Protein AF-A0A7W0QMZ3-F1 (afdb_monomer)

Structure (mmCIF, N/CA/C/O backbone):
data_AF-A0A7W0QMZ3-F1
#
_entry.id   AF-A0A7W0QMZ3-F1
#
loop_
_atom_site.group_PDB
_atom_site.id
_atom_site.type_symbol
_atom_site.label_atom_id
_atom_site.label_alt_id
_atom_site.label_comp_id
_atom_site.label_asym_id
_atom_site.label_entity_id
_atom_site.label_seq_id
_atom_site.pdbx_PDB_ins_code
_atom_site.Cartn_x
_atom_site.Cartn_y
_atom_site.Cartn_z
_atom_site.occupancy
_atom_site.B_iso_or_equiv
_atom_site.auth_seq_id
_atom_site.auth_comp_id
_atom_site.auth_asym_id
_atom_site.auth_atom_id
_atom_site.pdbx_PDB_model_num
ATOM 1 N N . MET A 1 1 ? 84.884 25.287 35.535 1.00 41.19 1 MET A N 1
ATOM 2 C CA . MET A 1 1 ? 83.575 25.791 36.008 1.00 41.19 1 MET A CA 1
ATOM 3 C C . MET A 1 1 ? 82.642 25.890 34.813 1.00 41.19 1 MET A C 1
ATOM 5 O O . MET A 1 1 ? 82.901 26.653 33.893 1.00 41.19 1 MET A O 1
ATOM 9 N N . THR A 1 2 ? 81.651 25.008 34.773 1.00 46.47 2 THR A N 1
ATOM 10 C CA . THR A 1 2 ? 80.836 24.663 33.601 1.00 46.47 2 THR A CA 1
ATOM 11 C C . THR A 1 2 ? 79.689 25.664 33.428 1.00 46.47 2 THR A C 1
ATOM 13 O O . THR A 1 2 ? 78.954 25.941 34.371 1.00 46.47 2 THR A O 1
ATOM 16 N N . ARG A 1 3 ? 79.550 26.241 32.230 1.00 44.59 3 ARG A N 1
ATOM 17 C CA . ARG A 1 3 ? 78.552 27.272 31.900 1.00 44.59 3 ARG A CA 1
ATOM 18 C C . ARG A 1 3 ? 77.215 26.594 31.564 1.00 44.59 3 ARG A C 1
ATOM 20 O O . ARG A 1 3 ? 77.107 25.951 30.523 1.00 44.59 3 ARG A O 1
ATOM 27 N N . HIS A 1 4 ? 76.202 26.725 32.419 1.00 46.59 4 HIS A N 1
ATOM 28 C CA . HIS A 1 4 ? 74.846 26.251 32.119 1.00 46.59 4 HIS A CA 1
ATOM 29 C C . HIS A 1 4 ? 74.186 27.169 31.072 1.00 46.59 4 HIS A C 1
ATOM 31 O O . HIS A 1 4 ? 74.041 28.371 31.287 1.00 46.59 4 HIS A O 1
ATOM 37 N N . ARG A 1 5 ? 73.815 26.613 29.909 1.00 58.69 5 ARG A N 1
ATOM 38 C CA . ARG A 1 5 ? 73.011 27.304 28.885 1.00 58.69 5 ARG A CA 1
ATOM 39 C C . ARG A 1 5 ? 71.539 27.213 29.288 1.00 58.69 5 ARG A C 1
ATOM 41 O O . ARG A 1 5 ? 70.964 26.131 29.243 1.00 58.69 5 ARG A O 1
ATOM 48 N N . HIS A 1 6 ? 70.933 28.338 29.654 1.00 57.66 6 HIS A N 1
ATOM 49 C CA . HIS A 1 6 ? 69.480 28.449 29.763 1.00 57.66 6 HIS A CA 1
ATOM 50 C C . HIS A 1 6 ? 68.888 28.553 28.353 1.00 57.66 6 HIS A C 1
ATOM 52 O O . HIS A 1 6 ? 69.301 29.405 27.565 1.00 57.66 6 HIS A O 1
ATOM 58 N N . LEU A 1 7 ? 67.951 27.667 28.016 1.00 52.94 7 LEU A N 1
ATOM 59 C CA . LEU A 1 7 ? 67.169 27.776 26.784 1.00 52.94 7 LEU A CA 1
ATOM 60 C C . LEU A 1 7 ? 66.270 29.025 26.882 1.00 52.94 7 LEU A C 1
ATOM 62 O O . LEU A 1 7 ? 65.609 29.203 27.907 1.00 52.94 7 LEU A O 1
ATOM 66 N N . PRO A 1 8 ? 66.235 29.912 25.871 1.00 50.19 8 PRO A N 1
ATOM 67 C CA . PRO A 1 8 ? 65.433 31.129 25.939 1.00 50.19 8 PRO A CA 1
ATOM 68 C C . PRO A 1 8 ? 63.930 30.809 25.880 1.00 50.19 8 PRO A C 1
ATOM 70 O O . PRO A 1 8 ? 63.491 29.996 25.059 1.00 50.19 8 PRO A O 1
ATOM 73 N N . LEU A 1 9 ? 63.144 31.507 26.716 1.00 52.78 9 LEU A N 1
ATOM 74 C CA . LEU A 1 9 ? 61.682 31.371 26.894 1.00 52.78 9 LEU A CA 1
ATOM 75 C C . LEU A 1 9 ? 60.856 31.471 25.593 1.00 52.78 9 LEU A C 1
ATOM 77 O O . LEU A 1 9 ? 59.711 31.031 25.547 1.00 52.78 9 LEU A O 1
ATOM 81 N N . TRP A 1 10 ? 61.440 32.004 24.522 1.00 44.38 10 TRP A N 1
ATOM 82 C CA . TRP A 1 10 ? 60.821 32.127 23.200 1.00 44.38 10 TRP A CA 1
ATOM 83 C C . TRP A 1 10 ? 60.564 30.762 22.540 1.00 44.38 10 TRP A C 1
ATOM 85 O O . TRP A 1 10 ? 59.675 30.635 21.702 1.00 44.38 10 TRP A O 1
ATOM 95 N N . SER A 1 11 ? 61.288 29.720 22.963 1.00 48.88 11 SER A N 1
ATOM 96 C CA . SER A 1 11 ? 61.156 28.358 22.425 1.00 48.88 11 SER A CA 1
ATOM 97 C C . SER A 1 11 ? 59.850 27.668 22.848 1.00 48.88 11 SER A C 1
ATOM 99 O O . SER A 1 11 ? 59.397 26.751 22.172 1.00 48.88 11 SER A O 1
ATOM 101 N N . VAL A 1 12 ? 59.230 28.103 23.952 1.00 50.00 12 VAL A N 1
ATOM 102 C CA . VAL A 1 12 ? 58.007 27.480 24.496 1.00 50.00 12 VAL A CA 1
ATOM 103 C C . VAL A 1 12 ? 56.747 28.045 23.829 1.00 50.00 12 VAL A C 1
ATOM 105 O O . VAL A 1 12 ? 55.782 27.316 23.612 1.00 50.00 12 VAL A O 1
ATOM 108 N N . LEU A 1 13 ? 56.763 29.321 23.424 1.00 46.91 13 LEU A N 1
ATOM 109 C CA . LEU A 1 13 ? 55.595 29.979 22.826 1.00 46.91 13 LEU A CA 1
ATOM 110 C C . LEU A 1 13 ? 55.337 29.537 21.372 1.00 46.91 13 LEU A C 1
ATOM 112 O O . LEU A 1 13 ? 54.187 29.448 20.948 1.00 46.91 13 LEU A O 1
ATOM 116 N N . ALA A 1 14 ? 56.391 29.197 20.622 1.00 49.06 14 ALA A N 1
ATOM 117 C CA . ALA A 1 14 ? 56.275 28.744 19.233 1.00 49.06 14 ALA A CA 1
ATOM 118 C C . ALA A 1 14 ? 55.606 27.361 19.097 1.00 49.06 14 ALA A C 1
ATOM 120 O O . ALA A 1 14 ? 54.945 27.090 18.097 1.00 49.06 14 ALA A O 1
ATOM 121 N N . VAL A 1 15 ? 55.723 26.499 20.113 1.00 49.88 15 VAL A N 1
ATOM 122 C CA . VAL A 1 15 ? 55.110 25.159 20.108 1.00 49.88 15 VAL A CA 1
ATOM 123 C C . VAL A 1 15 ? 53.602 25.233 20.375 1.00 49.88 15 VAL A C 1
ATOM 125 O O . VAL A 1 15 ? 52.836 24.488 19.771 1.00 49.88 15 VAL A O 1
ATOM 128 N N . ALA A 1 16 ? 53.148 26.165 21.220 1.00 47.47 16 ALA A N 1
ATOM 129 C CA . ALA A 1 16 ? 51.739 26.266 21.606 1.00 47.47 16 ALA A CA 1
ATOM 130 C C . ALA A 1 16 ? 50.823 26.788 20.480 1.00 47.47 16 ALA A C 1
ATOM 132 O O . ALA A 1 16 ? 49.673 26.366 20.380 1.00 47.47 16 ALA A O 1
ATOM 133 N N . VAL A 1 17 ? 51.322 27.664 19.600 1.00 51.06 17 VAL A N 1
ATOM 134 C CA . VAL A 1 17 ? 50.530 28.208 18.477 1.00 51.06 17 VAL A CA 1
ATOM 135 C C . VAL A 1 17 ? 50.412 27.204 17.322 1.00 51.06 17 VAL A C 1
ATOM 137 O O . VAL A 1 17 ? 49.383 27.154 16.652 1.00 51.06 17 VAL A O 1
ATOM 140 N N . ALA A 1 18 ? 51.414 26.342 17.123 1.00 51.81 18 ALA A N 1
ATOM 141 C CA . ALA A 1 18 ? 51.406 25.344 16.052 1.00 51.81 18 ALA A CA 1
ATOM 142 C C . ALA A 1 18 ? 50.391 24.202 16.272 1.00 51.81 18 ALA A C 1
ATOM 144 O O . ALA A 1 18 ? 49.939 23.600 15.300 1.00 51.81 18 ALA A O 1
ATOM 145 N N . LEU A 1 19 ? 49.983 23.922 17.518 1.00 52.22 19 LEU A N 1
ATOM 146 C CA . LEU A 1 19 ? 48.995 22.872 17.809 1.00 52.22 19 LEU A CA 1
ATOM 147 C C . LEU A 1 19 ? 47.534 23.273 17.527 1.00 52.22 19 LEU A C 1
ATOM 149 O O . LEU A 1 19 ? 46.682 22.394 17.434 1.00 52.22 19 LEU A O 1
ATOM 153 N N . MET A 1 20 ? 47.228 24.563 17.357 1.00 56.16 20 MET A N 1
ATOM 154 C CA . MET A 1 20 ? 45.847 25.053 17.188 1.00 56.16 20 MET A CA 1
ATOM 155 C C . MET A 1 20 ? 45.413 25.207 15.718 1.00 56.16 20 MET A C 1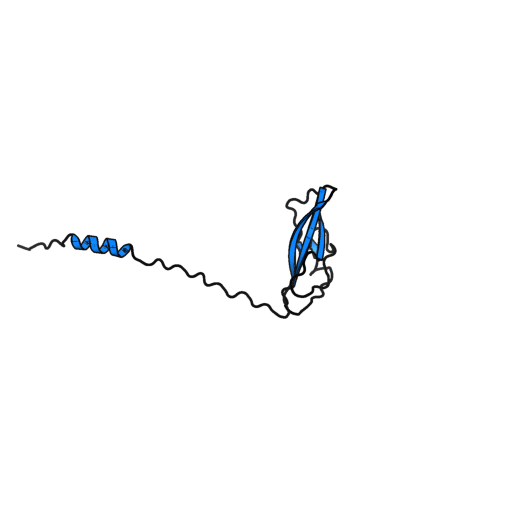
ATOM 157 O O . MET A 1 20 ? 44.260 25.531 15.453 1.00 56.16 20 MET A O 1
ATOM 161 N N . ALA A 1 21 ? 46.315 24.975 14.759 1.00 59.94 21 ALA A N 1
ATOM 162 C CA . ALA A 1 21 ? 46.063 25.149 13.323 1.00 59.94 21 ALA A CA 1
ATOM 163 C C . ALA A 1 21 ? 45.989 23.822 12.545 1.00 59.94 21 ALA A C 1
ATOM 165 O O . ALA A 1 21 ? 46.118 23.815 11.321 1.00 59.94 21 ALA A O 1
ATOM 166 N N . ALA A 1 22 ? 45.807 22.688 13.231 1.00 66.62 22 ALA A N 1
ATOM 167 C CA . ALA A 1 22 ? 45.622 21.413 12.549 1.00 66.62 22 ALA A CA 1
ATOM 168 C C . ALA A 1 22 ? 44.252 21.407 11.839 1.00 66.62 22 ALA A C 1
ATOM 170 O O . ALA A 1 22 ? 43.226 21.553 12.510 1.00 66.62 22 ALA A O 1
ATOM 171 N N . PRO A 1 23 ? 44.192 21.248 10.503 1.00 67.56 23 PRO A N 1
ATOM 172 C CA . PRO A 1 23 ? 42.924 21.109 9.807 1.00 67.56 23 PRO A CA 1
ATOM 173 C C . PRO A 1 23 ? 42.233 19.843 10.311 1.00 67.56 23 PRO A C 1
ATOM 175 O O . PRO A 1 23 ? 42.759 18.737 10.183 1.00 67.56 23 PRO A O 1
ATOM 178 N N . VAL A 1 24 ? 41.050 20.005 10.901 1.00 72.38 24 VAL A N 1
ATOM 179 C CA . VAL A 1 24 ? 40.197 18.872 11.257 1.00 72.38 24 VAL A CA 1
ATOM 180 C C . VAL A 1 24 ? 39.763 18.230 9.938 1.00 72.38 24 VAL A C 1
ATOM 182 O O . VAL A 1 24 ? 39.153 18.922 9.117 1.00 72.38 24 VAL A O 1
ATOM 185 N N . PRO A 1 25 ? 40.078 16.950 9.670 1.00 69.38 25 PRO A N 1
ATOM 186 C CA . PRO A 1 25 ? 39.604 16.299 8.463 1.00 69.38 25 PRO A CA 1
ATOM 187 C C . PRO A 1 25 ? 38.081 16.212 8.553 1.00 69.38 25 PRO A C 1
ATOM 189 O O . PRO A 1 25 ? 37.529 15.418 9.314 1.00 69.38 25 PRO A O 1
ATOM 192 N N . VAL A 1 26 ? 37.388 17.053 7.787 1.00 73.44 26 VAL A N 1
ATOM 193 C CA . VAL A 1 26 ? 35.954 16.893 7.567 1.00 73.44 26 VAL A 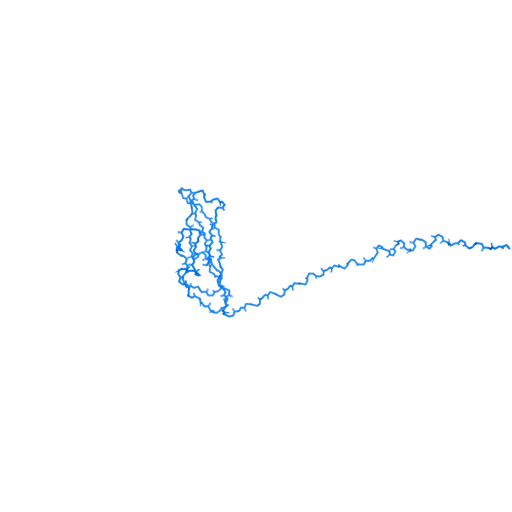CA 1
ATOM 194 C C . VAL A 1 26 ? 35.810 15.601 6.778 1.00 73.44 26 VAL A C 1
ATOM 196 O O . VAL A 1 26 ? 36.184 15.532 5.606 1.00 73.44 26 VAL A O 1
ATOM 199 N N . ALA A 1 27 ? 35.331 14.548 7.439 1.00 73.75 27 ALA A N 1
ATOM 200 C CA . ALA A 1 27 ? 34.998 13.308 6.767 1.00 73.75 27 ALA A CA 1
ATOM 201 C C . ALA A 1 27 ? 33.970 13.634 5.677 1.00 73.75 27 ALA A C 1
ATOM 203 O O . ALA A 1 27 ? 32.824 13.970 5.972 1.00 73.75 27 ALA A O 1
ATOM 204 N N . SER A 1 28 ? 34.389 13.580 4.411 1.00 72.00 28 SER A N 1
ATOM 205 C CA . SER A 1 28 ? 33.454 13.658 3.294 1.00 72.00 28 SER A CA 1
ATOM 206 C C . SER A 1 28 ? 32.529 12.456 3.406 1.00 72.00 28 SER A C 1
ATOM 208 O O . SER A 1 28 ? 32.971 11.312 3.282 1.00 72.00 28 SER A O 1
ATOM 210 N N . THR A 1 29 ? 31.249 12.702 3.671 1.00 73.56 29 THR A N 1
ATOM 211 C CA . THR A 1 29 ? 30.220 11.673 3.584 1.00 73.56 29 THR A CA 1
ATOM 212 C C . THR A 1 29 ? 30.164 11.213 2.133 1.00 73.56 29 THR A C 1
ATOM 214 O O . THR A 1 29 ? 29.597 11.867 1.261 1.00 73.56 29 THR A O 1
ATOM 217 N N . ARG A 1 30 ? 30.825 10.091 1.837 1.00 73.81 30 ARG A N 1
ATOM 218 C CA . ARG A 1 30 ? 30.780 9.489 0.509 1.00 73.81 30 ARG A CA 1
ATOM 219 C C . ARG A 1 30 ? 29.362 8.976 0.305 1.00 73.81 30 ARG A C 1
ATOM 221 O O . ARG A 1 30 ? 28.976 7.959 0.876 1.00 73.81 30 ARG A O 1
ATOM 228 N N . GLN A 1 31 ? 28.575 9.722 -0.459 1.00 74.88 31 GLN A N 1
ATOM 229 C CA . GLN A 1 31 ? 27.213 9.341 -0.787 1.00 74.88 31 GLN A CA 1
ATOM 230 C C . GLN A 1 31 ? 27.282 8.035 -1.580 1.00 74.88 31 GLN A C 1
ATOM 232 O O . GLN A 1 31 ? 27.894 7.974 -2.649 1.00 74.88 31 GLN A O 1
ATOM 237 N N . LEU A 1 32 ? 26.744 6.960 -1.001 1.00 79.06 32 LEU A N 1
ATOM 238 C CA . LEU A 1 32 ? 26.691 5.671 -1.677 1.00 79.06 32 LEU A CA 1
ATOM 239 C C . LEU A 1 32 ? 25.858 5.836 -2.956 1.00 79.06 32 LEU A C 1
ATOM 241 O O . LEU A 1 32 ? 24.826 6.515 -2.915 1.00 79.06 32 LEU A O 1
ATOM 245 N N . PRO A 1 33 ? 26.278 5.242 -4.085 1.00 75.12 33 PRO A N 1
ATOM 246 C CA . PRO A 1 33 ? 25.463 5.265 -5.286 1.00 75.12 33 PRO A CA 1
ATOM 247 C C . PRO A 1 33 ? 24.107 4.629 -4.973 1.00 75.12 33 PRO A C 1
ATOM 249 O O . PRO A 1 33 ? 24.034 3.524 -4.428 1.00 75.12 33 PRO A O 1
ATOM 252 N N . LEU A 1 34 ? 23.028 5.342 -5.301 1.00 79.12 34 LEU A N 1
ATOM 253 C CA . LEU A 1 34 ? 21.682 4.784 -5.245 1.00 79.12 34 LEU A CA 1
ATOM 254 C C . LEU A 1 34 ? 21.640 3.550 -6.150 1.00 79.12 34 LEU A C 1
ATOM 256 O O . LEU A 1 34 ? 22.206 3.568 -7.246 1.00 79.12 34 LEU A O 1
ATOM 260 N N . GLN A 1 35 ? 20.980 2.479 -5.699 1.00 78.12 35 GLN A N 1
ATOM 261 C CA . GLN A 1 35 ? 20.777 1.320 -6.566 1.00 78.12 35 GLN A CA 1
ATOM 262 C C . GLN A 1 35 ? 20.069 1.776 -7.849 1.00 78.12 35 GLN A C 1
ATOM 264 O O . GLN A 1 35 ? 19.024 2.430 -7.757 1.00 78.12 35 GLN A O 1
ATOM 269 N N . PRO A 1 36 ? 20.612 1.445 -9.034 1.00 85.06 36 PRO A N 1
ATOM 270 C CA . PRO A 1 36 ? 19.952 1.762 -10.287 1.00 85.06 36 PRO A CA 1
ATOM 271 C C . PRO A 1 36 ? 18.562 1.131 -10.333 1.00 85.06 36 PRO A C 1
ATOM 273 O O . PRO A 1 36 ? 18.371 -0.011 -9.901 1.00 85.06 36 PRO A O 1
ATOM 276 N N . ALA A 1 37 ? 17.599 1.863 -10.889 1.00 89.81 37 ALA A N 1
ATOM 277 C CA . ALA A 1 37 ? 16.303 1.287 -11.209 1.00 89.81 37 ALA A CA 1
ATOM 278 C C . ALA A 1 37 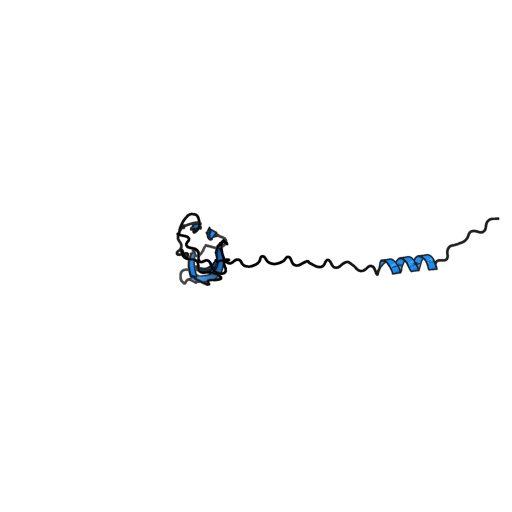? 16.482 0.128 -12.205 1.00 89.81 37 ALA A C 1
ATOM 280 O O . ALA A 1 37 ? 17.348 0.180 -13.080 1.00 89.81 37 ALA A O 1
ATOM 281 N N . ARG A 1 38 ? 15.674 -0.925 -12.054 1.00 94.69 38 ARG A N 1
ATOM 282 C CA . ARG A 1 38 ? 15.730 -2.124 -12.900 1.00 94.69 38 ARG A CA 1
ATOM 283 C C . ARG A 1 38 ? 14.472 -2.243 -13.743 1.00 94.69 38 ARG A C 1
ATOM 285 O O . ARG A 1 38 ? 13.393 -1.860 -13.301 1.00 94.69 38 ARG A O 1
ATOM 292 N N . ASP A 1 39 ? 14.613 -2.816 -14.932 1.00 97.19 39 ASP A N 1
ATOM 293 C CA . ASP A 1 39 ? 13.482 -3.046 -15.833 1.00 97.19 39 ASP A CA 1
ATOM 294 C C . ASP A 1 39 ? 12.474 -4.067 -15.277 1.00 97.19 39 ASP A C 1
ATOM 296 O O . ASP A 1 39 ? 11.271 -3.858 -15.447 1.00 97.19 39 ASP A O 1
ATOM 300 N N . ALA A 1 40 ? 12.957 -5.110 -14.588 1.00 97.94 40 ALA A N 1
ATOM 301 C CA . ALA A 1 40 ? 12.176 -6.248 -14.091 1.00 97.94 40 ALA A CA 1
ATOM 302 C C . ALA A 1 40 ? 12.829 -6.932 -12.864 1.00 97.94 40 ALA A C 1
ATOM 304 O O . ALA A 1 40 ? 13.979 -6.636 -12.503 1.00 97.94 40 ALA A O 1
ATOM 305 N N . GLY A 1 41 ? 12.110 -7.879 -12.252 1.00 96.25 41 GLY A N 1
ATOM 306 C CA . GLY A 1 41 ? 12.590 -8.768 -11.191 1.00 96.25 41 GLY A CA 1
ATOM 307 C C . GLY A 1 41 ? 12.710 -8.112 -9.813 1.00 96.25 41 GLY A C 1
ATOM 308 O O . GLY A 1 41 ? 13.525 -8.531 -8.988 1.00 96.2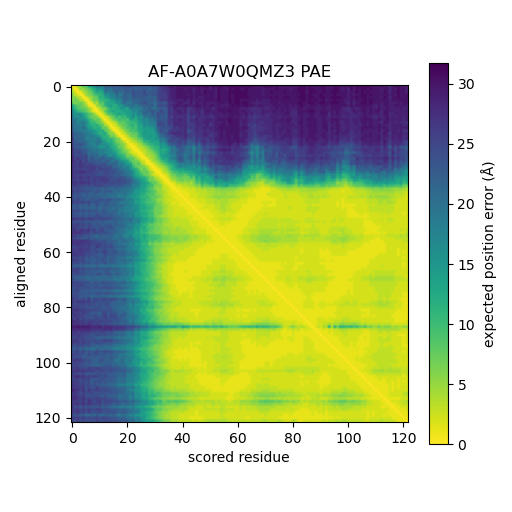5 41 GLY A O 1
ATOM 309 N N . GLN A 1 42 ? 11.983 -7.026 -9.562 1.00 97.19 42 GLN A N 1
ATOM 310 C CA . GLN A 1 42 ? 11.921 -6.335 -8.273 1.00 97.19 42 GLN A CA 1
ATOM 311 C C . GLN A 1 42 ? 10.543 -6.492 -7.627 1.00 97.19 42 GLN A C 1
ATOM 313 O O . GLN A 1 42 ? 9.551 -6.737 -8.304 1.00 97.19 42 GLN A O 1
ATOM 318 N N . SER A 1 43 ? 10.471 -6.331 -6.302 1.00 96.69 43 SER A N 1
ATOM 319 C CA . SER A 1 43 ? 9.191 -6.433 -5.588 1.00 96.69 43 SER A 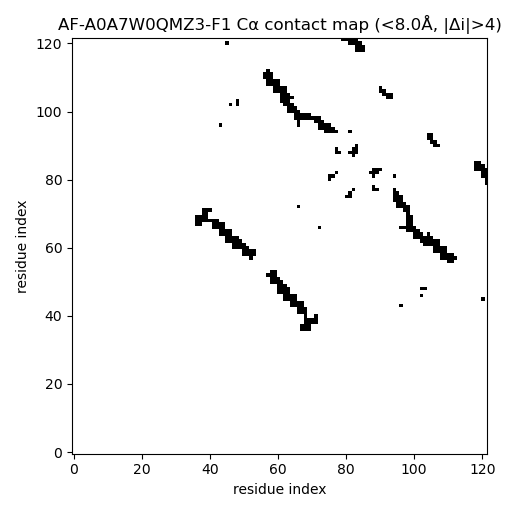CA 1
ATOM 320 C C . SER A 1 43 ? 8.332 -5.177 -5.737 1.00 96.69 43 SER A C 1
ATOM 322 O O . SER A 1 43 ? 8.832 -4.081 -6.019 1.00 96.69 43 SER A O 1
ATOM 324 N N . VAL A 1 44 ? 7.058 -5.339 -5.397 1.00 97.75 44 VAL A N 1
ATOM 325 C CA . VAL A 1 44 ? 6.159 -4.251 -5.016 1.00 97.75 44 VAL A CA 1
ATOM 326 C C . VAL A 1 44 ? 6.352 -3.933 -3.531 1.00 97.75 44 VAL A C 1
ATOM 328 O O . VAL A 1 44 ? 6.716 -4.811 -2.748 1.00 97.75 44 VAL A O 1
ATOM 331 N N . ILE A 1 45 ? 6.166 -2.671 -3.148 1.00 97.00 45 ILE A N 1
ATOM 332 C CA . ILE A 1 45 ? 6.083 -2.246 -1.748 1.00 97.00 45 ILE A CA 1
ATOM 333 C C . ILE A 1 45 ? 4.817 -1.421 -1.527 1.00 97.00 45 ILE A C 1
ATOM 335 O O . ILE A 1 45 ? 4.437 -0.622 -2.386 1.00 97.00 45 ILE A O 1
ATOM 339 N N . ALA A 1 46 ? 4.185 -1.592 -0.370 1.00 97.25 46 ALA A N 1
ATOM 340 C CA . ALA A 1 46 ? 3.052 -0.773 0.037 1.00 97.25 46 ALA A CA 1
ATOM 341 C C . ALA A 1 46 ? 3.470 0.693 0.231 1.00 97.25 46 ALA A C 1
ATOM 343 O O . ALA A 1 46 ? 4.571 0.983 0.705 1.00 97.25 46 ALA A O 1
ATOM 344 N N . ALA A 1 47 ? 2.568 1.618 -0.086 1.00 97.75 47 ALA A N 1
ATOM 345 C CA . ALA A 1 47 ? 2.698 3.026 0.255 1.00 97.75 47 ALA A CA 1
ATOM 346 C C . ALA A 1 47 ? 1.492 3.436 1.102 1.00 97.75 47 ALA A C 1
ATOM 348 O O . ALA A 1 47 ? 0.374 3.507 0.600 1.00 97.75 47 ALA A O 1
ATOM 349 N N . PHE A 1 48 ? 1.712 3.706 2.388 1.00 96.81 48 PHE A N 1
ATOM 350 C CA . PHE A 1 48 ? 0.692 4.346 3.211 1.00 96.81 48 PHE A CA 1
ATOM 351 C C . PHE A 1 48 ? 0.625 5.828 2.848 1.00 96.81 48 PHE A C 1
ATOM 353 O O . PHE A 1 48 ? 1.634 6.529 2.929 1.00 96.81 48 PHE A O 1
ATOM 360 N N . GLU A 1 49 ? -0.546 6.293 2.423 1.00 97.44 49 GLU A N 1
ATOM 361 C CA . GLU A 1 49 ? -0.705 7.650 1.885 1.00 97.44 49 GLU A CA 1
ATOM 362 C C . GLU A 1 49 ? -1.441 8.586 2.840 1.00 97.44 49 GLU A C 1
ATOM 364 O O . GLU A 1 49 ? -1.422 9.800 2.652 1.00 97.44 49 GLU A O 1
ATOM 369 N N . GLY A 1 50 ? -2.045 8.035 3.890 1.00 97.12 50 GLY A N 1
ATOM 370 C CA . GLY A 1 50 ? -2.726 8.787 4.930 1.00 97.12 50 GLY A CA 1
ATOM 371 C C . GLY A 1 50 ? -4.023 8.121 5.355 1.00 97.12 50 GLY A C 1
ATOM 372 O O . GLY A 1 50 ? -4.304 6.966 5.028 1.00 97.12 50 GLY A O 1
ATOM 373 N N . TRP A 1 51 ? -4.820 8.863 6.110 1.00 97.56 51 TRP A N 1
ATOM 374 C CA . TRP A 1 51 ? -6.101 8.402 6.617 1.00 97.56 51 TRP A CA 1
ATOM 375 C C . TRP A 1 51 ? -7.082 9.563 6.743 1.00 97.56 51 TRP A C 1
ATOM 377 O O . TRP A 1 51 ? -6.677 10.723 6.826 1.00 97.56 51 TRP A O 1
ATOM 387 N N . TYR A 1 52 ? -8.371 9.245 6.781 1.00 97.62 52 TYR A N 1
ATOM 388 C CA . TYR A 1 52 ? -9.429 10.211 7.065 1.00 97.62 52 TYR A CA 1
ATOM 389 C C . TYR A 1 52 ? -10.505 9.605 7.977 1.00 97.62 52 TYR A C 1
ATOM 391 O O . TYR A 1 52 ? -10.728 8.390 7.943 1.00 97.62 52 TYR A O 1
ATOM 399 N N . PRO A 1 53 ? -11.151 10.419 8.833 1.00 97.81 53 PRO A N 1
ATOM 400 C CA . PRO A 1 53 ? -12.220 9.951 9.703 1.00 97.81 53 PRO A CA 1
ATOM 401 C C . PRO A 1 53 ? -13.521 9.742 8.920 1.00 97.81 53 PRO A C 1
ATOM 403 O O . PRO A 1 53 ? -13.815 10.450 7.958 1.00 97.81 53 PRO A O 1
ATOM 406 N N . ASN A 1 54 ? -14.328 8.797 9.385 1.00 98.50 54 ASN A N 1
ATOM 407 C CA . ASN A 1 54 ? -15.681 8.541 8.907 1.00 98.50 54 ASN A CA 1
ATOM 408 C C . ASN A 1 54 ? -16.712 9.072 9.922 1.00 98.50 54 ASN A C 1
ATOM 410 O O . ASN A 1 54 ? -16.411 9.245 11.103 1.00 98.50 54 ASN A O 1
ATOM 414 N N . ALA A 1 55 ? -17.957 9.284 9.483 1.00 98.12 55 ALA A N 1
ATOM 415 C CA . ALA A 1 55 ? -19.029 9.828 10.331 1.00 98.12 55 ALA A CA 1
ATOM 416 C C . ALA A 1 55 ? -19.380 8.947 11.549 1.00 98.12 55 ALA A C 1
ATOM 418 O O . ALA A 1 55 ? -19.850 9.450 12.564 1.00 98.12 55 ALA A O 1
ATOM 419 N N . ASP A 1 56 ? -19.126 7.639 11.467 1.00 97.75 56 ASP A N 1
ATOM 420 C CA . ASP A 1 56 ? -19.334 6.666 12.550 1.00 97.75 56 ASP A CA 1
ATOM 421 C C . ASP A 1 56 ? -18.157 6.601 13.552 1.00 97.75 56 ASP A C 1
ATOM 423 O O . ASP A 1 56 ? -18.138 5.755 14.449 1.00 97.75 56 ASP A O 1
ATOM 427 N N . GLY A 1 57 ? -17.161 7.480 13.399 1.00 97.50 57 GLY A N 1
ATOM 428 C CA . GLY A 1 57 ? -15.957 7.545 14.227 1.00 97.50 57 GLY A CA 1
ATOM 429 C C . GLY A 1 57 ? -14.867 6.541 13.850 1.00 97.50 57 GLY A C 1
ATOM 430 O O . GLY A 1 57 ? -13.803 6.555 14.461 1.00 97.50 57 GLY A O 1
ATOM 431 N N . SER A 1 58 ? -15.101 5.667 12.868 1.00 98.19 58 SER A N 1
ATOM 432 C CA . SER A 1 58 ? -14.051 4.821 12.290 1.00 98.19 58 SER A CA 1
ATOM 433 C C . SER A 1 58 ? -13.104 5.637 11.402 1.00 98.19 58 SER A C 1
ATOM 435 O O . SER A 1 58 ? -13.367 6.803 11.104 1.00 98.19 58 SER A O 1
ATOM 437 N N . PHE A 1 59 ? -12.019 5.022 10.937 1.00 98.25 59 PHE A N 1
ATOM 438 C CA . PHE A 1 59 ? -11.073 5.660 10.021 1.00 98.25 59 PHE A CA 1
ATOM 439 C C . PHE A 1 59 ? -10.955 4.863 8.730 1.00 98.25 59 PHE A C 1
ATOM 441 O O . PHE A 1 59 ? -11.118 3.645 8.718 1.00 98.25 59 PHE A O 1
ATOM 448 N N . THR A 1 60 ? -10.642 5.551 7.642 1.00 98.19 60 THR A N 1
ATOM 449 C CA . THR A 1 60 ? -10.301 4.925 6.369 1.00 98.19 60 THR A CA 1
ATOM 450 C C . THR A 1 60 ? -8.849 5.226 6.048 1.00 98.19 60 THR A C 1
ATOM 452 O O . THR A 1 60 ? -8.446 6.387 6.019 1.00 98.19 60 THR A O 1
ATOM 455 N N . LEU A 1 61 ? -8.061 4.176 5.836 1.00 97.88 61 LEU A N 1
ATOM 456 C CA . LEU A 1 61 ? -6.661 4.250 5.435 1.00 97.88 61 LEU A CA 1
ATOM 457 C C . LEU A 1 61 ? -6.584 4.267 3.909 1.00 97.88 61 LEU A C 1
ATOM 459 O O . LEU A 1 61 ? -7.201 3.416 3.270 1.00 97.88 61 LEU A O 1
ATOM 463 N N . LEU A 1 62 ? -5.820 5.195 3.335 1.00 98.25 62 LEU A N 1
ATOM 464 C CA . LEU A 1 62 ? -5.546 5.260 1.902 1.00 98.25 62 LEU A CA 1
ATOM 465 C C . LEU A 1 62 ? -4.207 4.587 1.605 1.00 98.25 62 LEU A C 1
ATOM 467 O O . LEU A 1 62 ? -3.181 4.931 2.203 1.00 98.25 62 LEU A O 1
ATOM 471 N N . VAL A 1 63 ? -4.219 3.627 0.682 1.00 98.44 63 VAL A N 1
ATOM 472 C CA . VAL A 1 63 ? -3.046 2.810 0.384 1.00 98.44 63 VAL A CA 1
ATOM 473 C C . VAL A 1 63 ? -2.774 2.808 -1.119 1.00 98.44 63 VAL A C 1
ATOM 475 O O . VAL A 1 63 ? -3.642 2.531 -1.945 1.00 98.44 63 VAL A O 1
ATOM 478 N N . GLY A 1 64 ? -1.534 3.132 -1.465 1.00 98.50 64 GLY A N 1
ATOM 479 C CA . GLY A 1 64 ? -0.952 2.961 -2.787 1.00 98.50 64 GLY A CA 1
ATOM 480 C C . GLY A 1 64 ? 0.107 1.861 -2.781 1.00 98.50 64 GLY A C 1
ATOM 481 O O . GLY A 1 64 ? 0.308 1.146 -1.796 1.00 98.50 64 GLY A O 1
ATOM 482 N N . TYR A 1 65 ? 0.850 1.761 -3.876 1.00 98.62 65 TYR A N 1
ATOM 483 C CA . TYR A 1 65 ? 2.033 0.912 -3.939 1.00 98.62 65 TYR A CA 1
ATOM 484 C C . TYR A 1 65 ? 3.097 1.493 -4.860 1.00 98.62 65 TYR A C 1
ATOM 486 O O . TYR A 1 65 ? 2.836 2.336 -5.721 1.00 98.62 65 TYR A O 1
ATOM 494 N N . PHE A 1 66 ? 4.320 1.003 -4.701 1.00 98.31 66 PHE A N 1
ATOM 495 C CA . PHE A 1 66 ? 5.394 1.226 -5.649 1.00 98.31 66 PHE A CA 1
ATOM 496 C C . PHE A 1 66 ? 5.904 -0.107 -6.186 1.00 98.31 66 PHE A C 1
ATOM 498 O O . PHE A 1 66 ? 6.556 -0.871 -5.472 1.00 98.31 66 PHE A O 1
ATOM 505 N N . ASN A 1 67 ? 5.620 -0.374 -7.459 1.00 98.44 67 ASN A N 1
ATOM 506 C CA . ASN A 1 67 ? 6.286 -1.422 -8.210 1.00 98.44 67 ASN A CA 1
ATOM 507 C C . ASN A 1 67 ? 7.671 -0.889 -8.604 1.00 98.44 67 ASN A C 1
ATOM 509 O O . ASN A 1 67 ? 7.802 0.089 -9.348 1.00 98.44 67 ASN A O 1
ATOM 513 N N . ARG A 1 68 ? 8.718 -1.515 -8.060 1.00 97.12 68 ARG A N 1
ATOM 514 C CA . ARG A 1 68 ? 10.102 -1.054 -8.233 1.00 97.12 68 ARG A CA 1
ATOM 515 C C . ARG A 1 68 ? 10.641 -1.283 -9.650 1.00 97.12 68 ARG A C 1
ATOM 517 O O . ARG A 1 68 ? 11.675 -0.704 -9.988 1.00 97.12 68 ARG A O 1
ATOM 524 N N . ASN A 1 69 ? 9.941 -2.065 -10.469 1.00 98.00 69 ASN A N 1
ATOM 525 C CA . ASN A 1 69 ? 10.276 -2.304 -11.866 1.00 98.00 69 ASN A CA 1
ATOM 526 C C . ASN A 1 69 ? 9.962 -1.079 -12.738 1.00 98.00 69 ASN A C 1
ATOM 528 O O . ASN A 1 69 ? 8.998 -0.345 -12.498 1.00 98.00 69 ASN A O 1
ATOM 532 N N . LEU A 1 70 ? 10.787 -0.838 -13.760 1.00 97.25 70 LEU A N 1
ATOM 533 C CA . LEU A 1 70 ? 10.541 0.210 -14.757 1.00 97.25 70 LEU A CA 1
ATOM 534 C C . LEU A 1 70 ? 9.550 -0.232 -15.837 1.00 97.25 70 LEU A C 1
ATOM 536 O O . LEU A 1 70 ? 8.839 0.621 -16.362 1.00 97.25 70 LEU A O 1
ATOM 540 N N . LYS A 1 71 ? 9.512 -1.528 -16.174 1.00 98.19 71 LYS A N 1
ATOM 541 C CA . LYS A 1 71 ? 8.749 -2.051 -17.319 1.00 98.19 71 LYS A CA 1
ATOM 542 C C . LYS A 1 71 ? 7.829 -3.217 -16.963 1.00 98.19 71 LYS A C 1
ATOM 544 O O . LYS A 1 71 ? 6.744 -3.308 -17.521 1.00 98.19 71 LYS A O 1
ATOM 549 N N . GLU A 1 72 ? 8.245 -4.094 -16.053 1.00 98.62 72 GLU A N 1
ATOM 550 C CA . GLU A 1 72 ? 7.467 -5.279 -15.673 1.00 98.62 72 GLU A CA 1
ATOM 551 C C . GLU A 1 72 ? 6.247 -4.922 -14.811 1.00 98.62 72 GLU A C 1
ATOM 553 O O . GLU A 1 72 ? 6.380 -4.376 -13.709 1.00 98.62 72 GLU A O 1
ATOM 558 N N . ALA A 1 73 ? 5.059 -5.265 -15.310 1.00 98.56 73 ALA A N 1
ATOM 559 C CA . ALA A 1 73 ? 3.870 -5.413 -14.482 1.00 98.56 73 ALA A CA 1
ATOM 560 C C . ALA A 1 73 ? 3.887 -6.793 -13.808 1.00 98.56 73 ALA A C 1
ATOM 562 O O . ALA A 1 73 ? 4.401 -7.752 -14.381 1.00 98.56 73 ALA A O 1
ATOM 563 N N . LEU A 1 74 ? 3.335 -6.891 -12.601 1.00 98.62 74 LEU A N 1
ATOM 564 C CA . LEU A 1 74 ? 3.297 -8.140 -11.840 1.00 98.62 74 LEU A CA 1
ATOM 565 C C . LEU A 1 74 ? 1.857 -8.576 -11.599 1.00 98.62 74 LEU A C 1
ATOM 567 O O . LEU A 1 74 ? 1.041 -7.778 -11.149 1.00 98.62 74 LEU A O 1
ATOM 571 N N . ASP A 1 75 ? 1.577 -9.854 -11.822 1.00 98.56 75 ASP A N 1
ATOM 572 C CA . ASP A 1 75 ? 0.311 -10.487 -11.465 1.00 98.56 75 ASP A CA 1
ATOM 573 C C . ASP A 1 75 ? 0.512 -11.319 -10.199 1.00 98.56 75 ASP A C 1
ATOM 575 O O . ASP A 1 75 ? 1.178 -12.357 -10.216 1.00 98.56 75 ASP A O 1
ATOM 579 N N . ILE A 1 76 ? -0.029 -10.840 -9.080 1.00 98.38 76 ILE A N 1
ATOM 580 C CA . ILE A 1 76 ? 0.096 -11.491 -7.776 1.00 98.38 76 ILE A CA 1
ATOM 581 C C . ILE A 1 76 ? -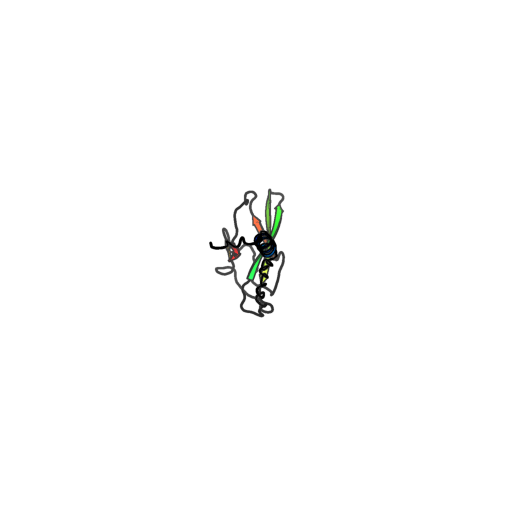1.311 -11.687 -7.199 1.00 98.38 76 ILE A C 1
ATOM 583 O O . ILE A 1 76 ? -1.900 -10.731 -6.682 1.00 98.38 76 ILE A O 1
ATOM 587 N N . PRO A 1 77 ? -1.886 -12.901 -7.287 1.00 98.44 77 PRO A N 1
ATOM 588 C CA . PRO A 1 77 ? -3.220 -13.159 -6.761 1.00 98.44 77 PRO A CA 1
ATOM 589 C C . PRO A 1 77 ? -3.232 -13.018 -5.238 1.00 98.44 77 PRO A C 1
ATOM 591 O O . PRO A 1 77 ? -2.211 -13.242 -4.584 1.00 98.44 77 PRO A O 1
ATOM 594 N N . ILE A 1 78 ? -4.400 -12.699 -4.677 1.00 98.56 78 ILE A N 1
ATOM 595 C CA . ILE A 1 78 ? -4.605 -12.697 -3.226 1.00 98.56 78 ILE A CA 1
ATOM 596 C C . ILE A 1 78 ? -4.165 -14.046 -2.647 1.00 98.56 78 ILE A C 1
ATOM 598 O O . ILE A 1 78 ? -4.570 -15.105 -3.131 1.00 98.56 78 ILE A O 1
ATOM 602 N N . GLY A 1 79 ? -3.327 -14.017 -1.611 1.00 97.75 79 GLY A N 1
ATOM 603 C CA . GLY A 1 79 ? -2.781 -15.230 -1.012 1.00 97.75 79 GLY A CA 1
ATOM 604 C C . GLY A 1 79 ? -1.444 -15.001 -0.325 1.00 97.75 79 GLY A C 1
ATOM 605 O O . GLY A 1 79 ? -1.166 -13.923 0.186 1.00 97.75 79 GLY A O 1
ATOM 606 N N . ALA A 1 80 ? -0.590 -16.026 -0.305 1.00 96.69 80 ALA A N 1
ATOM 607 C CA . ALA A 1 80 ? 0.644 -16.010 0.484 1.00 96.69 80 ALA A CA 1
ATOM 608 C C . ALA A 1 80 ? 1.585 -14.829 0.167 1.00 96.69 80 ALA A C 1
ATOM 610 O O . ALA A 1 80 ? 2.246 -14.347 1.079 1.00 96.69 80 ALA A O 1
ATOM 611 N N . ASN A 1 81 ? 1.603 -14.337 -1.075 1.00 97.19 81 ASN A N 1
ATOM 612 C CA . ASN A 1 81 ? 2.469 -13.234 -1.523 1.00 97.19 81 ASN A CA 1
ATOM 613 C C . ASN A 1 81 ? 1.705 -11.923 -1.789 1.00 97.19 81 ASN A C 1
ATOM 615 O O . ASN A 1 81 ? 2.244 -11.022 -2.424 1.00 97.19 81 ASN A O 1
ATOM 619 N N . ASN A 1 82 ? 0.424 -11.876 -1.418 1.00 98.31 82 ASN A N 1
ATOM 620 C CA . ASN A 1 82 ? -0.413 -10.688 -1.521 1.00 98.31 82 ASN A CA 1
ATOM 621 C C . ASN A 1 82 ? -1.553 -10.794 -0.502 1.00 98.31 82 ASN A C 1
ATOM 623 O O 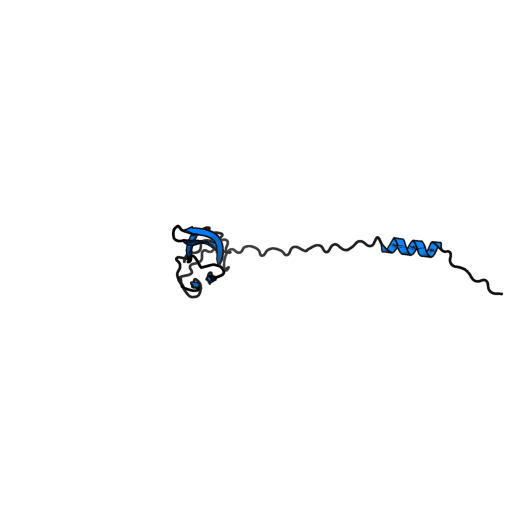. ASN A 1 82 ? -2.705 -11.074 -0.847 1.00 98.31 82 ASN A O 1
ATOM 627 N N . ARG A 1 83 ? -1.223 -10.635 0.777 1.00 98.06 83 ARG A N 1
ATOM 628 C CA . ARG A 1 83 ? -2.195 -10.678 1.876 1.00 98.06 83 ARG A CA 1
ATOM 629 C C . ARG A 1 83 ? -1.966 -9.556 2.860 1.00 98.06 83 ARG A C 1
ATOM 631 O O . ARG A 1 83 ? -0.829 -9.166 3.120 1.00 98.06 83 ARG A O 1
ATOM 638 N N . ILE A 1 84 ? -3.058 -9.094 3.452 1.00 98.19 84 ILE A N 1
ATOM 639 C CA . ILE A 1 84 ? -3.022 -8.098 4.513 1.00 98.19 84 ILE A CA 1
ATOM 640 C C . ILE A 1 84 ? -3.508 -8.731 5.813 1.00 98.19 84 ILE A C 1
ATOM 642 O O . ILE A 1 84 ? -4.563 -9.356 5.867 1.00 98.19 84 ILE A O 1
ATOM 646 N N . GLU A 1 85 ? -2.715 -8.592 6.868 1.00 97.69 85 GLU A N 1
ATOM 647 C CA . GLU A 1 85 ? -2.964 -9.199 8.174 1.00 97.69 85 GLU A CA 1
ATOM 648 C C . GLU A 1 85 ? -2.829 -8.159 9.293 1.00 97.69 85 GLU A C 1
ATOM 650 O O . GLU A 1 85 ? -2.027 -7.232 9.165 1.00 97.69 85 GLU A O 1
ATOM 655 N N . PRO A 1 86 ? -3.546 -8.313 10.419 1.00 96.31 86 PRO A N 1
ATOM 656 C CA . PRO A 1 86 ? -4.569 -9.329 10.696 1.00 96.31 86 PRO A CA 1
ATOM 657 C C . PRO A 1 86 ? -5.900 -9.067 9.967 1.00 96.31 86 PRO A C 1
ATOM 659 O O . PRO A 1 86 ? -6.161 -7.945 9.555 1.00 96.31 86 PRO A O 1
ATOM 662 N N . GLY A 1 87 ? -6.748 -10.100 9.860 1.00 92.94 87 GLY A N 1
ATOM 663 C CA . GLY A 1 87 ? -8.142 -9.994 9.394 1.00 92.94 87 GLY A CA 1
ATOM 664 C C . GLY A 1 87 ? -8.391 -10.199 7.894 1.00 92.94 87 GLY A C 1
ATOM 665 O O . GLY A 1 87 ? -9.549 -10.191 7.487 1.00 92.94 87 GLY A O 1
ATOM 666 N N . GLY A 1 88 ? -7.343 -10.401 7.089 1.00 90.75 88 GLY A N 1
ATOM 667 C CA . GLY A 1 88 ? -7.471 -10.629 5.647 1.00 90.75 88 GLY A CA 1
ATOM 668 C C . GLY A 1 88 ? -7.706 -12.098 5.261 1.00 90.75 88 GLY A C 1
ATOM 669 O O . GLY A 1 88 ? -8.427 -12.806 5.965 1.00 90.75 88 GLY A O 1
ATOM 670 N N . PRO A 1 89 ? -7.120 -12.585 4.146 1.00 96.50 89 PRO A N 1
ATOM 671 C CA . PRO A 1 89 ? -6.027 -11.966 3.389 1.00 96.50 89 PRO A CA 1
ATOM 672 C C . PRO A 1 89 ? -6.464 -10.825 2.462 1.00 96.50 89 PRO A C 1
ATOM 674 O O . PRO A 1 89 ? -5.605 -10.062 2.025 1.00 96.50 89 PRO A O 1
ATOM 677 N N . ASP A 1 90 ? -7.759 -10.712 2.168 1.00 97.94 90 ASP A N 1
ATOM 678 C CA . ASP A 1 90 ? -8.305 -9.794 1.169 1.00 97.94 90 ASP A CA 1
ATOM 679 C C . ASP A 1 90 ? -8.940 -8.553 1.811 1.00 97.94 90 ASP A C 1
ATOM 681 O O . ASP A 1 90 ? -9.873 -8.654 2.607 1.00 97.94 90 ASP A O 1
ATOM 685 N N . TYR A 1 91 ? -8.438 -7.383 1.435 1.00 97.38 91 TYR A N 1
ATOM 686 C CA . TYR A 1 91 ? -8.986 -6.066 1.756 1.00 97.38 91 TYR A CA 1
ATOM 687 C C . TYR A 1 91 ? -9.264 -5.239 0.489 1.00 97.38 91 TYR A C 1
ATOM 689 O O . TYR A 1 91 ? -9.391 -4.016 0.557 1.00 97.38 91 TYR A O 1
ATOM 697 N N . GLY A 1 92 ? -9.347 -5.889 -0.674 1.00 96.94 92 GLY A N 1
ATOM 698 C CA . GLY A 1 92 ? -9.502 -5.238 -1.971 1.00 96.94 92 GLY A CA 1
ATOM 699 C C . GLY A 1 92 ? -8.194 -4.686 -2.534 1.00 96.94 92 GLY A C 1
A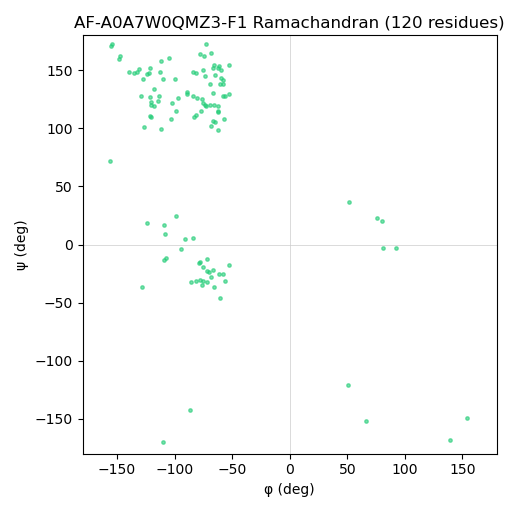TOM 700 O O . GLY A 1 92 ? -8.221 -3.788 -3.377 1.00 96.94 92 GLY A O 1
ATOM 701 N N . GLN A 1 93 ? -7.045 -5.182 -2.066 1.00 97.94 93 GLN A N 1
ATOM 702 C CA . GLN A 1 93 ? -5.762 -4.795 -2.636 1.00 97.94 93 GLN A CA 1
ATOM 703 C C . GLN A 1 93 ? -5.613 -5.299 -4.088 1.00 97.94 93 GLN A C 1
ATOM 705 O O . GLN A 1 93 ? -6.193 -6.327 -4.447 1.00 97.94 93 GLN A O 1
ATOM 710 N N . PRO A 1 94 ? -4.834 -4.610 -4.945 1.00 98.31 94 PRO A N 1
ATOM 711 C CA . PRO A 1 94 ? -4.662 -5.002 -6.342 1.00 98.31 94 PRO A CA 1
ATOM 712 C C . PRO A 1 94 ? -4.078 -6.406 -6.497 1.00 98.31 94 PRO A C 1
ATOM 714 O O . PRO A 1 94 ? -3.258 -6.839 -5.690 1.00 98.31 94 PRO A O 1
ATOM 717 N N . THR A 1 95 ? -4.436 -7.078 -7.588 1.00 98.50 95 THR A N 1
ATOM 718 C CA . THR A 1 95 ? -3.797 -8.330 -8.031 1.00 98.50 95 THR A CA 1
ATOM 719 C C . THR A 1 95 ? -2.954 -8.155 -9.291 1.00 98.50 95 THR A C 1
ATOM 721 O O . THR A 1 95 ? -2.138 -9.018 -9.596 1.00 98.50 95 THR A O 1
ATOM 724 N N . HIS A 1 96 ? -3.102 -7.021 -9.982 1.00 98.56 96 HIS A N 1
ATOM 725 C CA . HIS A 1 96 ? -2.275 -6.610 -11.111 1.00 98.56 96 HIS A CA 1
ATOM 726 C C . HIS A 1 96 ? -1.548 -5.304 -10.771 1.00 98.56 96 HIS A C 1
ATOM 728 O O . HIS A 1 96 ? -2.173 -4.276 -10.491 1.00 98.56 96 HIS A O 1
ATOM 734 N N . PHE A 1 97 ? -0.219 -5.342 -10.780 1.00 98.69 97 PHE A N 1
ATOM 735 C CA . PHE A 1 97 ? 0.641 -4.260 -10.318 1.00 98.69 97 PHE A CA 1
ATOM 736 C C . PHE A 1 97 ? 1.393 -3.621 -11.480 1.00 98.69 97 PHE A C 1
ATOM 738 O O . PHE A 1 97 ? 2.446 -4.106 -11.899 1.00 98.69 97 PHE A O 1
ATOM 745 N N . MET A 1 98 ? 0.891 -2.485 -11.958 1.00 98.69 98 MET A N 1
ATOM 746 C CA . MET A 1 98 ? 1.546 -1.686 -12.991 1.00 98.69 98 MET A CA 1
ATOM 747 C C . MET A 1 98 ? 2.910 -1.167 -12.517 1.00 98.69 98 MET A C 1
ATOM 749 O O . MET A 1 98 ? 3.095 -0.941 -11.318 1.00 98.69 98 MET A O 1
ATOM 753 N N . PRO A 1 99 ? 3.873 -0.937 -13.428 1.00 98.56 99 PRO A N 1
ATOM 754 C CA . PRO A 1 99 ? 5.153 -0.340 -13.079 1.00 98.56 99 PRO A CA 1
ATOM 755 C C . PRO A 1 99 ? 5.010 0.980 -12.316 1.00 98.56 99 PRO A C 1
ATOM 757 O O . PRO A 1 99 ? 4.054 1.741 -12.495 1.00 98.56 99 PRO A O 1
ATOM 760 N N . ARG A 1 100 ? 6.042 1.298 -11.531 1.00 97.62 100 ARG A N 1
ATOM 761 C CA . ARG A 1 100 ? 6.194 2.574 -10.820 1.00 97.62 100 ARG A CA 1
ATOM 762 C C . ARG A 1 100 ? 5.134 2.787 -9.732 1.00 97.62 100 ARG A C 1
ATOM 764 O O . ARG A 1 100 ? 4.727 1.857 -9.041 1.00 97.62 100 ARG A O 1
ATOM 771 N N . ARG A 1 101 ? 4.826 4.056 -9.457 1.00 98.12 101 ARG A N 1
ATOM 772 C CA . ARG A 1 101 ? 3.997 4.489 -8.335 1.00 98.12 101 ARG A CA 1
ATOM 773 C C . ARG A 1 101 ? 2.543 4.518 -8.761 1.00 98.12 101 ARG A C 1
ATOM 775 O O . ARG A 1 101 ? 2.220 5.154 -9.756 1.00 98.12 101 ARG A O 1
ATOM 782 N N . GLN A 1 102 ? 1.701 3.892 -7.953 1.00 98.56 102 GLN A N 1
ATOM 783 C CA . GLN A 1 102 ? 0.258 4.028 -8.031 1.00 98.56 102 GLN A CA 1
ATOM 784 C C . GLN A 1 102 ? -0.254 4.558 -6.692 1.00 98.56 102 GLN A C 1
ATOM 786 O O . GLN A 1 102 ? 0.091 4.022 -5.635 1.00 98.56 102 GLN A O 1
ATOM 791 N N . TRP A 1 103 ? -1.023 5.641 -6.745 1.00 97.69 103 TRP A N 1
ATOM 792 C CA . TRP A 1 103 ? -1.553 6.334 -5.572 1.00 97.69 103 TRP A CA 1
ATOM 793 C C . TRP A 1 103 ? -3.000 5.934 -5.315 1.00 97.69 103 TRP A C 1
ATOM 795 O O . TRP A 1 103 ? -3.765 5.767 -6.261 1.00 97.69 103 TRP A O 1
ATOM 805 N N . GLY A 1 104 ? -3.360 5.801 -4.042 1.00 95.19 104 GLY A N 1
ATOM 806 C CA . GLY A 1 104 ? -4.732 5.639 -3.574 1.00 95.19 104 GLY A CA 1
ATOM 807 C C . GLY A 1 104 ? -5.528 4.532 -4.255 1.00 95.19 104 GLY A C 1
ATOM 808 O O . GLY A 1 104 ? -6.714 4.709 -4.515 1.00 95.19 104 GLY A O 1
ATOM 809 N N . VAL A 1 105 ? -4.883 3.412 -4.584 1.00 97.56 105 VAL A N 1
ATOM 810 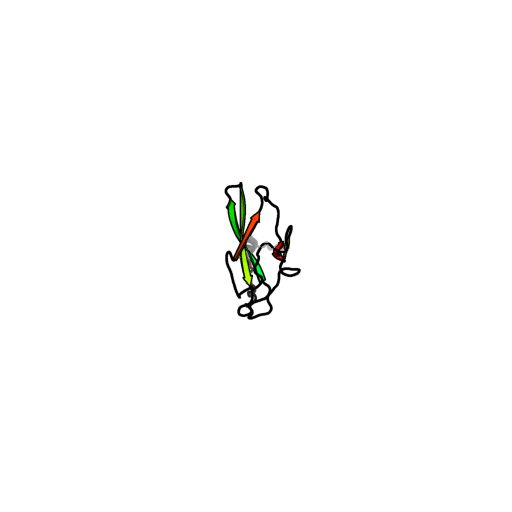C CA . VAL A 1 105 ? -5.502 2.359 -5.404 1.00 97.56 105 VAL A CA 1
ATOM 811 C C . VAL A 1 105 ? -6.518 1.519 -4.639 1.00 97.56 105 VAL A C 1
ATOM 813 O O . VAL A 1 105 ? -7.356 0.877 -5.262 1.00 97.56 105 VAL A O 1
ATOM 816 N N . PHE A 1 106 ? -6.461 1.521 -3.307 1.00 97.81 106 PHE A N 1
ATOM 817 C CA . PHE A 1 106 ? -7.492 0.937 -2.456 1.00 97.81 106 PHE A CA 1
ATOM 818 C C . PHE A 1 106 ? -7.493 1.580 -1.067 1.00 97.81 106 PHE A C 1
ATOM 820 O O . PHE A 1 106 ? -6.601 2.354 -0.697 1.00 97.81 106 PHE A O 1
ATOM 827 N N . THR A 1 107 ? -8.522 1.251 -0.290 1.00 97.94 107 THR A N 1
ATOM 828 C CA . THR A 1 107 ? -8.711 1.770 1.062 1.00 97.94 107 THR A CA 1
ATOM 829 C C . THR A 1 107 ? -9.054 0.669 2.046 1.00 97.94 107 THR A C 1
ATOM 831 O O . THR A 1 107 ? -9.773 -0.263 1.697 1.00 97.94 107 THR A O 1
ATOM 834 N N . ILE A 1 108 ? -8.637 0.833 3.301 1.00 97.69 108 ILE A N 1
ATOM 835 C CA . ILE A 1 108 ? -8.967 -0.094 4.387 1.00 97.69 108 ILE A CA 1
ATOM 836 C C . ILE A 1 108 ? -9.721 0.659 5.477 1.00 97.69 108 ILE A C 1
ATOM 838 O O . ILE A 1 108 ? -9.187 1.598 6.069 1.00 97.69 108 ILE A O 1
ATOM 842 N N . LYS A 1 109 ? -10.956 0.241 5.770 1.00 97.50 109 LYS A N 1
ATOM 843 C CA . LYS A 1 109 ? -11.718 0.773 6.903 1.00 97.50 109 LYS A CA 1
ATOM 844 C C . LYS A 1 109 ? -11.262 0.092 8.193 1.00 97.50 109 LYS A C 1
ATOM 846 O O . LYS A 1 109 ? -11.285 -1.131 8.292 1.00 97.50 109 LYS A O 1
ATOM 851 N N . VAL A 1 110 ? -10.878 0.885 9.186 1.00 97.81 110 VAL A N 1
ATOM 852 C CA . VAL A 1 110 ? -10.417 0.427 10.501 1.00 97.81 110 VAL A CA 1
ATOM 853 C C . VAL A 1 110 ? -11.281 1.029 11.612 1.00 97.81 110 VAL A C 1
ATOM 855 O O . VAL A 1 110 ? -11.795 2.138 11.455 1.00 97.81 110 VAL A O 1
ATOM 858 N N . PRO A 1 111 ? -11.494 0.322 12.734 1.00 97.44 111 PRO A N 1
ATOM 859 C CA . PRO A 1 111 ? -12.416 0.774 13.771 1.00 97.44 111 PRO A CA 1
ATOM 860 C C . PRO A 1 111 ? -11.910 2.027 14.501 1.00 97.44 111 PRO A C 1
ATOM 862 O O . PRO A 1 111 ? -10.734 2.381 14.443 1.00 97.44 111 PRO A O 1
ATOM 865 N N . LYS A 1 112 ? -12.810 2.693 15.234 1.00 97.44 112 LYS A N 1
ATOM 866 C CA . LYS A 1 112 ? -12.509 3.923 15.991 1.00 97.44 112 LYS A CA 1
ATOM 867 C C . LYS A 1 112 ? -11.383 3.768 17.022 1.00 97.44 112 LYS A C 1
ATOM 869 O O . LYS A 1 112 ? -10.728 4.737 17.379 1.00 97.44 112 LYS A O 1
ATOM 874 N N . ASP A 1 113 ? -11.160 2.550 17.504 1.00 96.62 113 ASP A N 1
ATOM 875 C CA . ASP A 1 113 ? -10.127 2.183 18.471 1.00 96.62 113 ASP A CA 1
ATOM 876 C C . ASP A 1 113 ? -8.889 1.570 17.786 1.00 96.62 113 ASP A C 1
ATOM 878 O O . ASP A 1 113 ? -8.173 0.771 18.393 1.00 96.62 113 ASP A O 1
ATOM 882 N N . PHE A 1 114 ? -8.646 1.875 16.502 1.00 96.69 114 PHE A N 1
ATOM 883 C CA . PHE A 1 114 ? -7.494 1.336 15.775 1.00 96.69 114 PHE A CA 1
ATOM 884 C C . PHE A 1 114 ? -6.167 1.754 16.423 1.00 96.69 114 PHE A C 1
ATOM 886 O O . PHE A 1 114 ? -5.331 0.894 16.682 1.00 96.69 114 PHE A O 1
ATOM 893 N N . GLY A 1 115 ? -6.009 3.034 16.776 1.00 92.69 115 GLY A N 1
ATOM 894 C CA . GLY A 1 115 ? -4.874 3.526 17.565 1.00 92.69 115 GLY A CA 1
ATOM 895 C C . GLY A 1 115 ? -3.518 3.085 17.004 1.00 92.69 115 GLY A C 1
ATOM 896 O O . GLY A 1 115 ? -3.190 3.376 15.859 1.00 92.69 115 GLY A O 1
ATOM 897 N N . GLU A 1 116 ? -2.747 2.363 17.819 1.00 94.81 116 GLU A N 1
ATOM 898 C CA . GLU A 1 116 ? -1.409 1.858 17.473 1.00 94.81 116 GLU A CA 1
ATOM 899 C C . GLU A 1 116 ? -1.411 0.452 16.845 1.00 94.81 116 GLU A C 1
ATOM 901 O O . GLU A 1 116 ? -0.346 -0.127 16.603 1.00 94.81 116 GLU A O 1
ATOM 906 N N . LYS A 1 117 ? -2.592 -0.128 16.583 1.00 96.31 117 LYS A N 1
ATOM 907 C CA . LYS A 1 117 ? -2.704 -1.416 15.888 1.00 96.31 117 LYS A CA 1
ATOM 908 C C . LYS A 1 117 ? -2.099 -1.294 14.489 1.00 96.31 117 LYS A C 1
ATOM 910 O O . LYS A 1 117 ? -2.030 -0.221 13.892 1.00 96.31 117 LYS A O 1
ATOM 915 N N . ARG A 1 118 ? -1.628 -2.421 13.962 1.00 95.75 118 ARG A N 1
ATOM 916 C CA . ARG A 1 118 ? -0.884 -2.469 12.702 1.00 95.75 118 ARG A CA 1
ATOM 917 C C . ARG A 1 118 ? -1.543 -3.422 11.728 1.00 95.75 118 ARG A C 1
ATOM 919 O O . ARG A 1 118 ? -2.072 -4.452 12.133 1.00 95.75 118 ARG A O 1
ATOM 926 N N . LEU A 1 119 ? -1.438 -3.070 10.454 1.00 97.06 119 LEU A N 1
ATOM 927 C CA . LEU A 1 119 ? -1.671 -3.966 9.334 1.00 97.06 119 LEU A CA 1
ATOM 928 C C . LEU A 1 119 ? -0.325 -4.243 8.667 1.00 97.06 119 LEU A C 1
ATOM 930 O O . LEU A 1 119 ? 0.532 -3.362 8.588 1.00 97.06 119 LEU A O 1
ATOM 934 N N . THR A 1 120 ? -0.130 -5.468 8.207 1.00 97.06 120 THR A N 1
ATOM 935 C CA . THR A 1 120 ? 1.045 -5.903 7.453 1.00 97.06 120 THR A CA 1
ATOM 936 C C . THR A 1 120 ? 0.583 -6.409 6.106 1.00 97.06 120 THR A C 1
ATOM 938 O O . THR A 1 120 ? -0.231 -7.324 6.052 1.00 97.06 120 THR A O 1
ATOM 941 N N . TRP A 1 121 ? 1.112 -5.818 5.038 1.00 97.56 121 TRP A N 1
ATOM 942 C CA . TRP A 1 121 ? 0.932 -6.310 3.679 1.00 97.56 121 TRP A CA 1
ATOM 943 C C . TRP A 1 121 ? 2.170 -7.116 3.289 1.00 97.56 121 TRP A C 1
ATOM 945 O O . TRP A 1 121 ? 3.271 -6.562 3.248 1.00 97.56 121 TRP A O 1
ATOM 955 N N . THR A 1 122 ? 1.977 -8.420 3.080 1.00 95.56 122 THR A N 1
ATOM 956 C CA . THR A 1 122 ? 2.982 -9.328 2.507 1.00 95.56 122 THR A CA 1
ATOM 957 C C . THR A 1 122 ? 2.703 -9.549 1.037 1.00 95.56 122 THR A C 1
ATOM 959 O O . THR A 1 122 ? 1.525 -9.850 0.734 1.00 95.56 122 THR A O 1
#

pLDDT: mean 86.41, std 18.25, range [41.19, 98.69]

Nearest PDB structures (foldseek):
  4uv2-assembly2_O  TM=3.224E-01  e=3.059E+00  Escherichia coli str. K-12 substr. MC4100
  1zlg-assembly1_A  TM=3.413E-01  e=4.300E+00  Homo sapiens

Foldseek 3Di:
DDDDDDDDPVVVVVVVVVVVPDPDPPPPPPPDDDPDQAQDDFDKDKDFPDWDADPVLWIKTFIKIADSHPHDKAAADQDDQWAKDDPIGDPPDDRIGGHGIDTRNDMHIGGNPCPPPDMDTD

Solvent-accessible surface area (backbone atoms only — not comparable to full-atom values): 7664 Å² total; per-residue (Å²): 137,85,84,84,81,78,80,64,76,70,67,61,58,61,58,63,61,63,70,76,69,68,80,76,82,76,77,73,80,77,77,72,81,74,81,76,82,36,55,54,97,55,63,71,44,83,34,84,75,51,70,48,78,44,98,87,55,25,35,38,37,34,29,25,33,37,27,56,11,69,66,44,62,46,82,42,61,78,40,93,75,30,22,35,36,80,89,49,48,72,67,70,68,79,40,67,44,59,43,34,77,46,74,65,72,34,58,46,81,42,59,66,83,42,83,88,67,73,78,47,80,66

Radius of gyration: 31.54 Å; Cα contacts (8 Å, |Δi|>4): 179; chains: 1; bounding box: 103×48×53 Å

Mean predicted aligned error: 11.48 Å

Sequence (122 aa):
MTRHRHLPLWSVLAVAVALMAAPVPVASTRQLPLQPARDAGQSVIAAFEGWYPNADGSFTLLVGYFNRNLKEALDIPIGANNRIEPGGPDYGQPTHFMPRRQWGVFTIKVPKDFGEKRLTWT

Secondary structure (DSSP, 8-state):
-----PPPTHHHHHHHHHTT-PPP-------PPPPPPBSSS--EEEEEEEEEE-TTS-EEEEEEEEE-BSS--EE--SBTTB-EETT-S-SS--SEE-SEEEEEEEEEEE-TT-TT---EE-